Protein AF-A0A6C0ZQ94-F1 (afdb_monomer_lite)

Radius of gyration: 13.96 Å; chains: 1; bounding box: 37×29×37 Å

Secondary structure (DSSP, 8-state):
-EESS-HHHHHHHHHHHH---STT------B-SSTTS--BPPEEPPPSS--SS-------

Foldseek 3Di:
DEDQDDPVVVVVVVCVVVVDDDPPPPDDAADDPDPPGDGHDYHNDDDPDDDPDDDDDDDD

Organism: Vibrio cholerae (NCBI:txid666)

Sequence (60 aa):
FYTTVQPETLLERCEETLGVNHEFADITYFAADHRFSYNHTIWSNDPEVQPNRISKVIAF

Structure (mmCIF, N/CA/C/O backbone):
data_AF-A0A6C0ZQ94-F1
#
_entry.id   AF-A0A6C0ZQ94-F1
#
loop_
_atom_site.group_PDB
_atom_site.id
_atom_site.type_symbol
_atom_site.label_atom_id
_atom_site.label_alt_id
_atom_site.label_comp_id
_atom_site.label_asym_id
_atom_site.label_entity_id
_atom_site.label_seq_id
_atom_site.pdbx_PDB_ins_code
_atom_site.Cartn_x
_atom_site.Cartn_y
_atom_site.Cartn_z
_atom_site.occupancy
_atom_site.B_iso_or_equiv
_atom_site.auth_seq_id
_atom_site.auth_comp_id
_atom_site.auth_asym_id
_atom_site.auth_atom_id
_atom_site.pdbx_PDB_model_num
ATOM 1 N N . PHE A 1 1 ? 3.298 -6.686 6.104 1.00 97.88 1 PHE A N 1
ATOM 2 C CA . PHE A 1 1 ? 3.661 -5.443 6.817 1.00 97.88 1 PHE A CA 1
ATOM 3 C C . PHE A 1 1 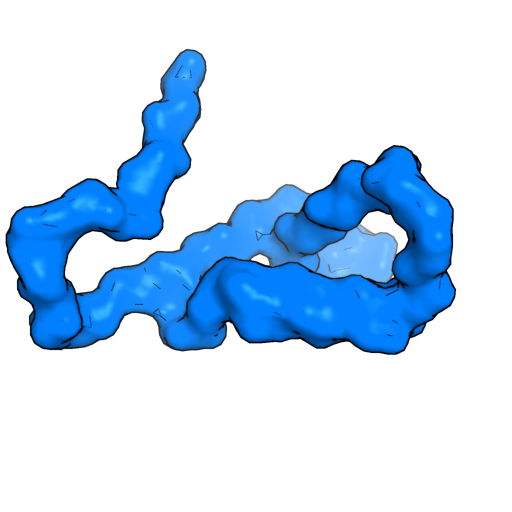? 2.383 -4.764 7.284 1.00 97.88 1 PHE A C 1
ATOM 5 O O . PHE A 1 1 ? 1.492 -4.609 6.462 1.00 97.88 1 PHE A O 1
ATOM 12 N N . TYR A 1 2 ? 2.259 -4.424 8.569 1.00 98.31 2 TYR A N 1
ATOM 13 C CA . TYR A 1 2 ? 1.046 -3.812 9.130 1.00 98.31 2 TYR A CA 1
ATOM 14 C C . TYR A 1 2 ? 1.234 -2.297 9.253 1.00 98.31 2 TYR A C 1
ATOM 16 O O . TYR A 1 2 ? 2.245 -1.856 9.793 1.00 98.31 2 TYR A O 1
ATOM 24 N N . THR A 1 3 ? 0.280 -1.507 8.762 1.00 98.38 3 THR A N 1
ATOM 25 C CA . THR A 1 3 ? 0.343 -0.034 8.760 1.00 98.38 3 THR A CA 1
ATOM 26 C C . THR A 1 3 ? -1.027 0.584 9.030 1.00 98.38 3 THR A C 1
ATOM 28 O O . THR A 1 3 ? -2.044 -0.088 8.894 1.00 98.38 3 THR A O 1
ATOM 31 N N . THR A 1 4 ? -1.075 1.861 9.404 1.00 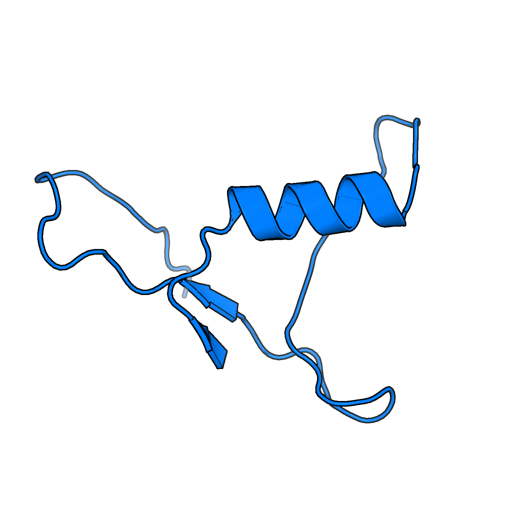97.94 4 THR A N 1
ATOM 32 C CA . THR A 1 4 ? -2.317 2.653 9.491 1.00 97.94 4 THR A CA 1
ATOM 33 C C . THR A 1 4 ? -2.626 3.424 8.203 1.00 97.94 4 THR A C 1
ATOM 35 O O . THR A 1 4 ? -3.712 3.989 8.073 1.00 97.94 4 THR A O 1
ATOM 38 N N . VAL A 1 5 ? -1.693 3.446 7.242 1.00 98.19 5 VAL A N 1
ATOM 39 C CA . VAL A 1 5 ? -1.888 4.080 5.929 1.00 98.19 5 VAL A CA 1
ATOM 40 C C . VAL A 1 5 ? -2.935 3.304 5.130 1.00 98.19 5 VAL A C 1
ATOM 42 O O . VAL A 1 5 ? -2.883 2.074 5.071 1.00 98.19 5 VAL A O 1
ATOM 45 N N . GLN A 1 6 ? -3.882 4.018 4.519 1.00 96.62 6 GLN A N 1
ATOM 46 C CA . GLN A 1 6 ? -4.979 3.409 3.767 1.00 96.62 6 GLN A CA 1
ATOM 47 C C . GLN A 1 6 ? -4.537 2.949 2.364 1.00 96.62 6 GLN A C 1
ATOM 49 O O . GLN A 1 6 ? -3.657 3.587 1.774 1.00 96.62 6 GLN A O 1
ATOM 54 N N . PRO A 1 7 ? -5.127 1.866 1.816 1.00 96.81 7 PRO A N 1
ATOM 55 C CA . PRO A 1 7 ? -4.774 1.332 0.497 1.00 96.81 7 PRO A CA 1
ATOM 56 C C . PRO A 1 7 ? -4.877 2.361 -0.636 1.00 96.81 7 PRO A C 1
ATOM 58 O O . PRO A 1 7 ? -4.046 2.355 -1.542 1.00 96.81 7 PRO A O 1
ATOM 61 N N . GLU A 1 8 ? -5.850 3.273 -0.569 1.00 97.25 8 GLU A N 1
ATOM 62 C CA . GLU A 1 8 ? -6.064 4.323 -1.570 1.00 97.25 8 GLU A CA 1
ATOM 63 C C . GLU A 1 8 ? -4.894 5.308 -1.604 1.00 97.25 8 GLU A C 1
ATOM 65 O O . GLU A 1 8 ? -4.419 5.669 -2.674 1.00 97.25 8 GLU A O 1
ATOM 70 N N . THR A 1 9 ? -4.372 5.694 -0.435 1.00 98.25 9 THR A N 1
ATOM 71 C CA . THR A 1 9 ? -3.199 6.574 -0.346 1.00 98.25 9 THR A CA 1
ATOM 72 C C . THR A 1 9 ? -1.941 5.885 -0.869 1.00 98.25 9 THR A C 1
ATOM 74 O O . THR A 1 9 ? -1.108 6.530 -1.496 1.00 98.25 9 THR A O 1
ATOM 77 N N . LEU A 1 10 ? -1.776 4.580 -0.628 1.00 98.12 10 LEU A N 1
ATOM 78 C CA . LEU A 1 10 ? -0.639 3.830 -1.174 1.00 98.12 10 LEU A CA 1
ATOM 79 C C . LEU A 1 10 ? -0.705 3.768 -2.703 1.00 98.12 10 LEU A C 1
ATOM 81 O O . LEU A 1 10 ? 0.304 4.011 -3.363 1.00 98.12 10 LEU A O 1
ATOM 85 N N . LEU A 1 11 ? -1.894 3.494 -3.247 1.00 97.69 11 LEU A N 1
ATOM 86 C CA . LEU A 1 11 ? -2.122 3.454 -4.687 1.00 97.69 11 LEU A CA 1
ATOM 87 C C . LEU A 1 11 ? -1.872 4.820 -5.337 1.00 97.69 11 LEU A C 1
ATOM 89 O O . LEU A 1 11 ? -1.103 4.883 -6.289 1.00 97.69 11 LEU A O 1
ATOM 93 N N . GLU A 1 12 ? -2.418 5.901 -4.772 1.00 97.69 12 GLU A N 1
ATOM 94 C CA . GLU A 1 12 ? -2.214 7.275 -5.255 1.00 97.69 12 GLU A CA 1
ATOM 95 C C . GLU A 1 12 ? -0.717 7.610 -5.362 1.00 97.69 12 GLU A C 1
ATOM 97 O O . GLU A 1 12 ? -0.256 8.130 -6.377 1.00 97.69 12 GLU A O 1
ATOM 102 N N . ARG A 1 13 ? 0.088 7.255 -4.347 1.00 98.31 13 ARG A N 1
ATOM 103 C CA . ARG A 1 13 ? 1.541 7.498 -4.400 1.00 98.31 13 ARG A CA 1
ATOM 104 C C . ARG A 1 13 ? 2.225 6.684 -5.493 1.00 98.31 13 ARG A C 1
ATOM 106 O O . ARG A 1 13 ? 3.144 7.199 -6.130 1.00 98.31 13 ARG A O 1
ATOM 113 N N . CYS A 1 14 ? 1.807 5.441 -5.726 1.00 97.94 14 CYS A N 1
ATOM 114 C CA . CYS A 1 14 ? 2.315 4.649 -6.845 1.00 97.94 14 CYS A CA 1
ATOM 115 C C . CYS A 1 14 ? 1.929 5.267 -8.197 1.00 97.94 14 CYS A C 1
ATOM 117 O O . CYS A 1 14 ? 2.791 5.382 -9.066 1.00 97.94 14 CYS A O 1
ATOM 119 N N . GLU A 1 15 ? 0.680 5.700 -8.364 1.00 96.88 15 GLU A N 1
ATOM 120 C CA . GLU A 1 15 ? 0.173 6.325 -9.593 1.00 96.88 15 GLU A CA 1
ATOM 121 C C . GLU A 1 15 ? 0.930 7.612 -9.933 1.00 96.88 15 GLU A C 1
ATOM 123 O O . GLU A 1 15 ? 1.458 7.746 -11.039 1.00 96.88 15 GLU A O 1
ATOM 128 N N . GLU A 1 16 ? 1.067 8.524 -8.966 1.00 97.56 16 GLU A N 1
ATOM 129 C CA . GLU A 1 16 ? 1.822 9.767 -9.138 1.00 97.56 16 GLU A CA 1
ATOM 130 C C . GLU A 1 16 ? 3.298 9.510 -9.471 1.00 97.56 16 GLU A C 1
ATOM 132 O O . GLU A 1 16 ? 3.881 10.206 -10.301 1.00 97.56 16 GLU A O 1
ATOM 137 N N . THR A 1 17 ? 3.910 8.508 -8.829 1.00 97.88 17 THR A N 1
ATOM 138 C CA . THR A 1 17 ? 5.332 8.186 -9.023 1.00 97.88 17 THR A CA 1
ATOM 139 C C . THR A 1 17 ? 5.592 7.582 -10.399 1.00 97.88 17 THR A C 1
ATOM 141 O O . THR A 1 17 ? 6.599 7.898 -11.032 1.00 97.88 17 THR A O 1
ATOM 144 N N . LEU A 1 18 ? 4.715 6.684 -10.855 1.00 97.12 18 LEU A N 1
ATOM 145 C CA . LEU A 1 18 ? 4.878 5.998 -12.134 1.00 97.12 18 LEU A CA 1
ATOM 146 C C . LEU A 1 18 ? 4.481 6.890 -13.318 1.00 97.12 18 LEU A C 1
ATOM 148 O O . LEU A 1 18 ? 5.048 6.736 -14.398 1.00 97.12 18 LEU A O 1
ATOM 152 N N . GLY A 1 19 ? 3.531 7.816 -13.133 1.00 95.81 19 GLY A N 1
ATOM 153 C CA . GLY A 1 19 ? 3.132 8.788 -14.158 1.00 95.81 19 GLY A CA 1
ATOM 154 C C . GLY A 1 19 ? 2.564 8.155 -15.434 1.00 95.81 19 GLY A C 1
ATOM 155 O O . GLY A 1 19 ? 2.669 8.735 -16.517 1.00 95.81 19 GLY A O 1
ATOM 156 N N . VAL A 1 20 ? 2.005 6.947 -15.330 1.00 93.12 20 VAL A N 1
ATOM 157 C CA . VAL A 1 20 ? 1.469 6.191 -16.467 1.00 93.12 20 VAL A CA 1
ATOM 158 C C . VAL A 1 20 ? 0.086 6.725 -16.841 1.00 93.12 20 VAL A C 1
ATOM 160 O O . VAL A 1 20 ? -0.741 6.993 -15.977 1.00 93.12 20 VAL A O 1
ATOM 163 N N . ASN A 1 21 ? -0.167 6.879 -18.141 1.00 90.19 21 ASN A N 1
ATOM 164 C CA . ASN A 1 21 ? -1.374 7.512 -18.684 1.00 90.19 21 ASN A CA 1
ATOM 165 C C . ASN A 1 21 ? -2.202 6.603 -19.610 1.00 90.19 21 ASN A C 1
ATOM 167 O O . ASN A 1 21 ? -3.166 7.069 -20.216 1.00 90.19 21 ASN A O 1
ATOM 171 N N . HIS A 1 22 ? -1.827 5.329 -19.747 1.00 89.75 22 HIS A N 1
ATOM 172 C CA . HIS A 1 22 ? -2.591 4.346 -20.510 1.00 89.75 22 HIS A CA 1
ATOM 173 C C . HIS A 1 22 ? -3.485 3.504 -19.592 1.00 89.75 22 HIS A C 1
ATOM 175 O O . HIS A 1 22 ? -3.130 3.217 -18.453 1.00 89.75 22 HIS A O 1
ATOM 181 N N . GLU A 1 23 ? -4.620 3.056 -20.122 1.00 90.31 23 GLU A N 1
ATOM 182 C CA . GLU A 1 23 ? -5.692 2.401 -19.357 1.00 90.31 23 GLU A CA 1
ATOM 183 C C . GLU A 1 23 ? -5.275 1.068 -18.708 1.00 90.31 23 GLU A C 1
ATOM 185 O O . GLU A 1 23 ? -5.748 0.725 -17.633 1.00 90.31 23 GLU A O 1
ATOM 190 N N . PHE A 1 24 ? -4.336 0.342 -19.319 1.00 93.75 24 PHE A N 1
ATOM 191 C CA . PHE A 1 24 ? -3.965 -1.025 -18.922 1.00 93.75 24 PHE A CA 1
ATOM 192 C C . PHE A 1 24 ? -2.673 -1.086 -18.093 1.00 93.75 24 PHE A C 1
ATOM 194 O O . PHE A 1 24 ? -1.771 -1.868 -18.386 1.00 93.75 24 PHE A O 1
ATOM 201 N N . ALA A 1 25 ? -2.511 -0.173 -17.133 1.00 93.81 25 ALA A N 1
ATOM 202 C CA . ALA A 1 25 ? -1.323 -0.138 -16.274 1.00 93.81 25 ALA A CA 1
ATOM 203 C C . ALA A 1 25 ? -1.338 -1.207 -15.170 1.00 93.81 25 ALA A C 1
ATOM 205 O O . ALA A 1 25 ? -0.268 -1.616 -14.726 1.00 93.81 25 ALA A O 1
ATOM 206 N N . ASP A 1 26 ? -2.528 -1.642 -14.739 1.00 95.69 26 ASP A N 1
ATOM 207 C CA . ASP A 1 26 ? -2.756 -2.741 -13.790 1.00 95.69 26 ASP A CA 1
ATOM 208 C C . ASP A 1 26 ? -1.814 -2.710 -12.565 1.00 95.69 26 ASP A C 1
ATOM 210 O O . ASP A 1 26 ? -1.155 -3.693 -12.215 1.00 95.69 26 ASP A O 1
ATOM 214 N N . ILE A 1 27 ? -1.721 -1.537 -11.923 1.00 96.69 27 ILE A N 1
ATOM 215 C CA . ILE A 1 27 ? -0.762 -1.266 -10.843 1.00 96.69 27 ILE A CA 1
ATOM 216 C C . ILE A 1 27 ? -1.034 -2.167 -9.630 1.00 96.69 27 ILE A C 1
ATOM 218 O O . ILE A 1 27 ? -2.144 -2.236 -9.105 1.00 96.69 27 ILE A O 1
ATOM 222 N N . THR A 1 28 ? 0.029 -2.800 -9.129 1.00 98.00 28 THR A N 1
ATOM 223 C CA . THR A 1 28 ? 0.050 -3.530 -7.853 1.00 98.00 28 THR A CA 1
ATOM 224 C C . THR A 1 28 ? 1.232 -3.062 -7.004 1.00 98.00 28 THR A C 1
ATOM 226 O O . THR A 1 28 ? 2.219 -2.549 -7.533 1.00 98.00 28 THR A O 1
ATOM 229 N N . TYR A 1 29 ? 1.142 -3.207 -5.679 1.00 98.31 29 TYR A N 1
ATOM 230 C CA . TYR A 1 29 ? 2.154 -2.694 -4.751 1.00 98.31 29 TYR A CA 1
ATOM 231 C C . TYR A 1 29 ? 2.392 -3.629 -3.559 1.00 98.31 29 TYR A C 1
ATOM 233 O O . TYR A 1 29 ? 1.501 -4.353 -3.113 1.00 98.31 29 TYR A O 1
ATOM 241 N N . PHE A 1 30 ? 3.620 -3.598 -3.033 1.00 98.62 30 PHE A N 1
ATOM 242 C CA . PHE A 1 30 ? 4.099 -4.461 -1.951 1.00 98.62 30 PHE A CA 1
ATOM 243 C C . PHE A 1 30 ? 5.080 -3.708 -1.046 1.00 98.62 30 PHE A C 1
ATOM 245 O O . PHE A 1 30 ? 5.714 -2.746 -1.475 1.00 98.62 30 PHE A O 1
ATOM 252 N N . ALA A 1 31 ? 5.232 -4.159 0.200 1.00 98.69 31 ALA A N 1
ATOM 253 C CA . ALA A 1 31 ? 6.288 -3.676 1.085 1.00 98.69 31 ALA A CA 1
ATOM 254 C C . ALA A 1 31 ? 7.605 -4.409 0.802 1.00 98.69 31 ALA A C 1
ATOM 256 O O . ALA A 1 31 ? 7.636 -5.641 0.740 1.00 98.69 31 ALA A O 1
ATOM 257 N N . ALA A 1 32 ? 8.686 -3.640 0.694 1.00 98.62 32 ALA A N 1
ATOM 258 C CA . ALA A 1 32 ? 10.054 -4.113 0.543 1.00 98.62 32 ALA A CA 1
ATOM 259 C C . ALA A 1 32 ? 11.014 -3.086 1.165 1.00 98.62 32 ALA A C 1
ATOM 261 O O . ALA A 1 32 ? 10.885 -1.893 0.896 1.00 98.62 32 ALA A O 1
ATOM 262 N N . ASP A 1 33 ? 11.981 -3.540 1.966 1.00 98.38 33 ASP A N 1
ATOM 263 C CA . ASP A 1 33 ? 12.975 -2.648 2.585 1.00 98.38 33 ASP A CA 1
ATOM 264 C C . ASP A 1 33 ? 14.049 -2.216 1.578 1.00 98.38 33 ASP A C 1
ATOM 266 O O . ASP A 1 33 ? 14.573 -1.104 1.625 1.00 98.38 33 ASP A O 1
ATOM 270 N N . HIS A 1 34 ? 14.400 -3.109 0.653 1.00 97.81 34 HIS A N 1
ATOM 271 C CA . HIS A 1 34 ? 15.369 -2.855 -0.406 1.00 97.81 34 HIS A CA 1
ATOM 272 C C . HIS A 1 34 ? 15.112 -3.768 -1.609 1.00 97.81 34 HIS A C 1
ATOM 274 O O . HIS A 1 34 ? 14.343 -4.724 -1.551 1.00 97.81 34 HIS A O 1
ATOM 280 N N . ARG A 1 35 ? 15.851 -3.551 -2.701 1.00 97.69 35 ARG A N 1
ATOM 281 C CA . ARG A 1 35 ? 15.715 -4.280 -3.983 1.00 97.69 35 ARG A CA 1
ATOM 282 C C . ARG A 1 35 ? 15.929 -5.805 -3.951 1.00 97.69 35 ARG A C 1
ATOM 284 O O . ARG A 1 35 ? 15.870 -6.437 -4.996 1.00 97.69 35 ARG A O 1
ATOM 291 N N . PHE A 1 36 ? 16.286 -6.370 -2.799 1.00 98.25 36 PHE A N 1
ATOM 292 C CA . PHE A 1 36 ? 16.489 -7.818 -2.626 1.00 98.25 36 PHE A CA 1
ATOM 293 C C . PHE A 1 36 ? 15.427 -8.450 -1.717 1.00 98.25 36 PHE A C 1
ATOM 295 O O . PHE A 1 36 ? 15.450 -9.661 -1.516 1.00 98.25 36 PHE A O 1
ATOM 302 N N . SER A 1 37 ? 14.530 -7.650 -1.137 1.00 98.12 37 SER A N 1
ATOM 303 C CA . SER A 1 37 ? 13.376 -8.157 -0.403 1.00 98.12 37 SER A CA 1
ATOM 304 C C . SER A 1 37 ? 12.395 -8.817 -1.377 1.00 98.12 37 SER A C 1
ATOM 306 O O . SER A 1 37 ? 12.326 -8.448 -2.550 1.00 98.12 37 SER A O 1
ATOM 308 N N . TYR A 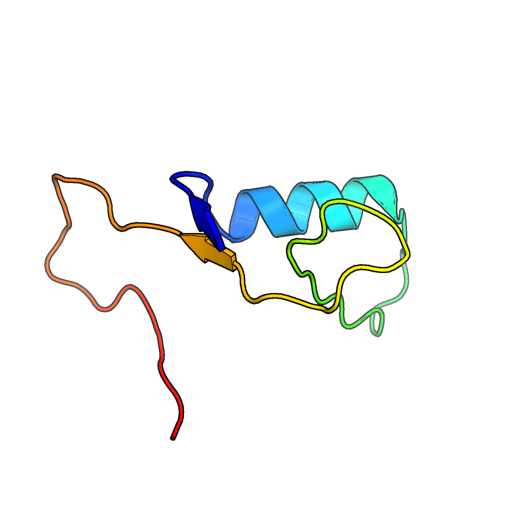1 38 ? 11.619 -9.780 -0.884 1.00 98.56 38 TYR A N 1
ATOM 309 C CA . TYR A 1 38 ? 10.468 -10.289 -1.624 1.00 98.56 38 TYR A CA 1
ATOM 310 C C . TYR A 1 38 ? 9.303 -9.294 -1.564 1.00 98.56 38 TYR A C 1
ATOM 312 O O . TYR A 1 38 ? 9.301 -8.346 -0.778 1.00 98.56 38 TYR A O 1
ATOM 320 N N . ASN A 1 39 ? 8.279 -9.555 -2.371 1.00 98.56 39 ASN A N 1
ATOM 321 C CA . ASN A 1 39 ? 7.033 -8.802 -2.364 1.00 98.56 39 ASN A CA 1
ATOM 322 C C . ASN A 1 39 ? 6.165 -9.222 -1.170 1.00 98.56 39 ASN A C 1
ATOM 324 O O . ASN A 1 39 ? 5.483 -10.247 -1.214 1.00 98.56 39 ASN A O 1
ATOM 328 N N . HIS A 1 40 ? 6.192 -8.438 -0.090 1.00 98.50 40 HIS A N 1
ATOM 329 C CA . HIS A 1 40 ? 5.387 -8.697 1.101 1.00 98.50 40 HIS A CA 1
ATOM 330 C C . HIS A 1 40 ? 4.073 -7.910 1.070 1.00 98.50 40 HIS A C 1
ATOM 332 O O . HIS A 1 40 ? 4.069 -6.695 0.869 1.00 98.50 40 HIS A O 1
ATOM 338 N N . THR A 1 41 ? 2.946 -8.579 1.328 1.00 98.56 41 THR A N 1
ATOM 339 C CA . THR A 1 41 ? 1.630 -7.927 1.409 1.00 98.56 41 THR A CA 1
ATOM 340 C C . THR A 1 41 ? 1.613 -6.825 2.473 1.00 98.56 41 THR A C 1
ATOM 342 O O . THR A 1 41 ? 2.099 -7.007 3.599 1.00 98.56 41 THR A O 1
ATOM 345 N N . ILE A 1 42 ? 1.019 -5.684 2.124 1.00 98.75 42 ILE A N 1
ATOM 346 C CA . ILE A 1 42 ? 0.722 -4.588 3.049 1.00 98.75 42 ILE A CA 1
ATOM 347 C C . ILE A 1 42 ? -0.691 -4.794 3.598 1.00 98.75 42 ILE A C 1
ATOM 349 O O . ILE A 1 42 ? -1.636 -4.963 2.836 1.00 98.75 42 ILE A O 1
ATOM 353 N N . TRP A 1 43 ? -0.832 -4.785 4.919 1.00 98.56 43 TRP A N 1
ATOM 354 C CA . TRP A 1 43 ? -2.114 -4.837 5.610 1.0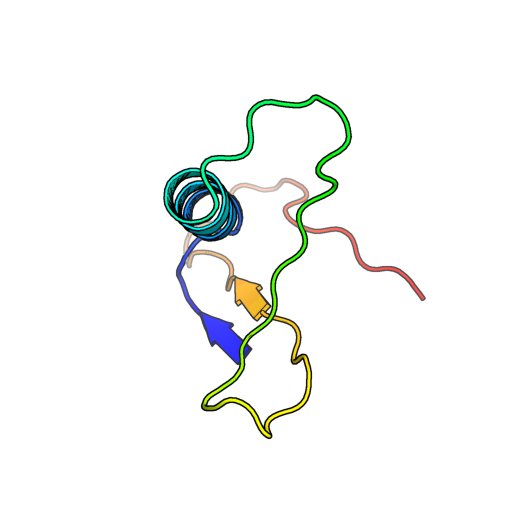0 98.56 43 TRP A CA 1
ATOM 355 C C . TRP A 1 43 ? -2.377 -3.496 6.293 1.00 98.56 43 TRP A C 1
ATOM 357 O O . TRP A 1 43 ? -1.657 -3.114 7.220 1.00 98.56 43 TRP A O 1
ATOM 367 N N . SER A 1 44 ? -3.423 -2.798 5.856 1.00 98.12 44 SER A N 1
ATOM 368 C CA . SER A 1 44 ? -3.909 -1.579 6.506 1.00 98.12 44 SER A CA 1
ATOM 369 C C . SER A 1 44 ? -4.809 -1.945 7.686 1.00 98.12 44 SER A C 1
ATOM 371 O O . SER A 1 44 ? -5.903 -2.492 7.511 1.00 98.12 44 SER A O 1
ATOM 373 N N . ASN A 1 45 ? -4.336 -1.670 8.899 1.00 97.56 45 ASN A N 1
ATOM 374 C CA . ASN A 1 45 ? -5.072 -1.903 10.134 1.00 97.56 45 ASN A CA 1
ATOM 375 C C . ASN A 1 45 ? -6.370 -1.093 10.150 1.00 97.56 45 ASN A C 1
ATOM 377 O O . ASN A 1 45 ? -6.407 0.059 9.714 1.00 97.56 45 ASN A O 1
ATOM 381 N N . ASP A 1 46 ? -7.436 -1.711 10.653 1.00 95.56 46 ASP A N 1
ATOM 382 C CA . ASP A 1 46 ? -8.704 -1.020 10.848 1.00 95.56 46 ASP A CA 1
ATOM 383 C C . ASP A 1 46 ? -8.564 0.068 11.930 1.00 95.56 46 ASP A C 1
ATOM 385 O O . ASP A 1 46 ? -7.787 -0.098 12.877 1.00 95.56 46 ASP A O 1
ATOM 389 N N . PRO A 1 47 ? -9.287 1.193 11.797 1.00 94.00 47 PRO A N 1
ATOM 390 C CA . PRO A 1 47 ? -9.325 2.217 12.834 1.00 94.00 47 PRO A CA 1
ATOM 391 C C . PRO A 1 47 ? -10.000 1.680 14.104 1.00 94.00 47 PRO A C 1
ATOM 393 O O . PRO A 1 47 ? -10.854 0.798 14.033 1.00 94.00 47 PRO A O 1
ATOM 396 N N . GLU A 1 48 ? -9.675 2.269 15.259 1.00 92.56 48 GLU A N 1
ATOM 397 C CA . GLU A 1 48 ? -10.283 1.899 16.551 1.00 92.56 48 GLU A CA 1
ATOM 398 C C . GLU A 1 48 ? -11.813 2.024 16.534 1.00 92.56 48 GLU A C 1
ATOM 400 O O . GLU A 1 48 ? -12.526 1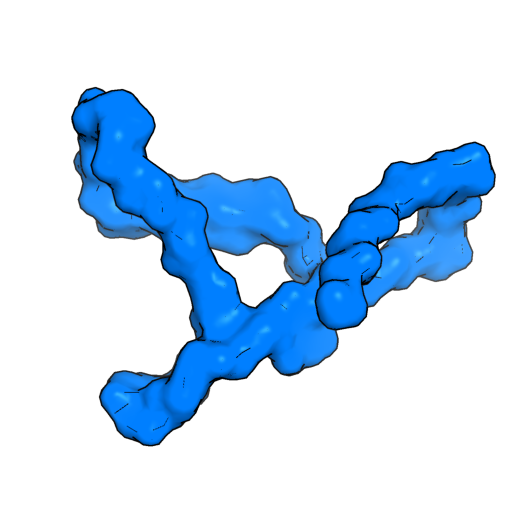.193 17.093 1.00 92.56 48 GLU A O 1
ATOM 405 N N . VAL A 1 49 ? -12.319 3.061 15.861 1.00 94.25 49 VAL A N 1
ATOM 406 C CA . VAL A 1 49 ? -13.750 3.274 15.645 1.00 94.25 49 VAL A CA 1
ATOM 407 C C . VAL A 1 49 ? -14.093 2.856 14.223 1.00 94.25 49 VAL A C 1
ATOM 409 O O . VAL A 1 49 ? -13.823 3.585 13.267 1.00 94.25 49 VAL A O 1
ATOM 412 N N . GLN A 1 50 ? -14.712 1.685 14.086 1.00 90.94 50 GLN A N 1
ATOM 413 C CA . GLN A 1 50 ? -15.109 1.134 12.796 1.00 90.94 50 GLN A CA 1
ATOM 414 C C . GLN A 1 50 ? -16.642 1.091 12.663 1.00 90.94 50 GLN A C 1
ATOM 416 O O . GLN A 1 50 ? -17.323 0.555 13.541 1.00 90.94 50 GLN A O 1
ATOM 421 N N . PRO A 1 51 ? -17.221 1.627 11.573 1.00 92.12 51 PRO A N 1
ATOM 422 C CA . PRO A 1 51 ? -18.635 1.418 11.282 1.00 92.12 51 PRO A CA 1
ATOM 423 C C . PRO A 1 51 ? -18.909 -0.065 10.986 1.00 92.12 51 PRO A C 1
ATOM 425 O O . PRO A 1 51 ? -18.064 -0.744 10.409 1.00 92.12 51 PRO A O 1
ATOM 428 N N . ASN A 1 52 ? -20.109 -0.555 11.317 1.00 93.81 52 ASN A N 1
ATOM 429 C CA . ASN A 1 52 ? -20.518 -1.942 11.059 1.00 93.81 52 ASN A CA 1
ATOM 430 C C . ASN A 1 52 ? -20.767 -2.193 9.555 1.00 93.81 52 ASN A C 1
ATOM 432 O O . ASN A 1 52 ? -21.908 -2.202 9.092 1.00 93.81 52 ASN A O 1
ATOM 436 N N . ARG A 1 5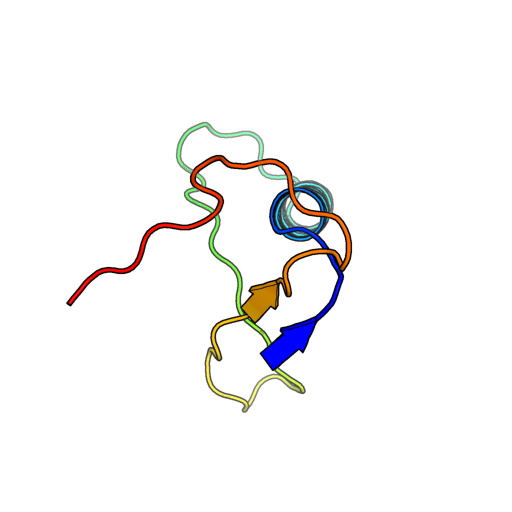3 ? -19.684 -2.331 8.784 1.00 94.81 53 ARG A N 1
ATOM 437 C CA . ARG A 1 53 ? -19.668 -2.611 7.342 1.00 94.81 53 ARG A CA 1
ATOM 438 C C . ARG A 1 53 ? -18.435 -3.437 6.971 1.00 94.81 53 ARG A C 1
ATOM 440 O O . ARG A 1 53 ? -17.428 -3.396 7.670 1.00 94.81 53 ARG A O 1
ATOM 447 N N . ILE A 1 54 ? -18.499 -4.137 5.841 1.00 94.81 54 ILE A N 1
ATOM 448 C CA . ILE A 1 54 ? -17.349 -4.867 5.287 1.00 94.81 54 ILE A CA 1
ATOM 449 C C . ILE A 1 54 ? -16.244 -3.864 4.925 1.00 94.81 54 ILE A C 1
ATOM 451 O O . ILE A 1 54 ? -16.517 -2.878 4.240 1.00 94.81 54 ILE A O 1
ATOM 455 N N . SER A 1 55 ? -15.010 -4.116 5.373 1.00 93.75 55 SER A N 1
ATOM 456 C CA . SER A 1 55 ? -13.841 -3.271 5.075 1.00 93.75 55 SER A CA 1
ATOM 457 C C . SER A 1 55 ? -12.778 -3.950 4.206 1.00 93.75 55 SER A C 1
ATOM 459 O O . SER A 1 55 ? -11.936 -3.255 3.645 1.00 93.75 55 SER A O 1
ATOM 461 N N . LYS A 1 56 ? -12.782 -5.289 4.100 1.00 95.94 56 LYS A N 1
ATOM 462 C CA . LYS A 1 56 ? -11.748 -6.080 3.409 1.00 95.94 56 LYS A CA 1
ATOM 463 C C . LYS A 1 56 ? -12.327 -7.372 2.827 1.00 95.94 56 LYS A C 1
ATOM 465 O O . LYS A 1 56 ? -13.308 -7.900 3.347 1.00 95.94 56 LYS A O 1
ATOM 470 N N . VAL A 1 57 ? -11.683 -7.900 1.786 1.00 97.31 57 VAL A N 1
ATOM 471 C CA . VAL A 1 57 ? -11.987 -9.205 1.170 1.00 97.31 57 VAL A CA 1
ATOM 472 C C . VAL A 1 57 ? -10.774 -10.122 1.327 1.00 97.31 57 VAL A C 1
ATOM 474 O O . VAL A 1 57 ? -9.652 -9.690 1.081 1.00 97.31 57 VAL A O 1
ATOM 477 N N . ILE A 1 58 ? -11.000 -11.377 1.730 1.00 97.62 58 ILE A N 1
ATOM 478 C CA . ILE A 1 58 ? -9.966 -12.411 1.903 1.00 97.62 58 ILE A CA 1
ATOM 479 C C . ILE A 1 58 ? -10.294 -13.592 0.984 1.00 97.62 58 ILE A C 1
ATOM 481 O O . ILE A 1 58 ? -11.435 -14.052 0.971 1.00 97.62 58 ILE A O 1
ATOM 485 N N . ALA A 1 59 ? -9.304 -14.068 0.227 1.00 97.62 59 ALA A N 1
ATOM 486 C CA . ALA A 1 59 ? -9.417 -15.222 -0.666 1.00 97.62 59 ALA A CA 1
ATOM 487 C C . ALA A 1 59 ? -8.609 -16.415 -0.118 1.00 97.62 59 ALA A C 1
ATOM 489 O O . ALA A 1 59 ? -7.547 -16.200 0.473 1.00 97.62 59 ALA A O 1
ATOM 490 N N . PHE A 1 60 ? -9.120 -17.638 -0.313 1.00 96.06 60 PHE A N 1
ATOM 491 C CA . PHE A 1 60 ? -8.536 -18.907 0.149 1.00 96.06 60 PHE A CA 1
ATOM 492 C C . PHE A 1 60 ? -8.164 -19.817 -1.019 1.00 96.06 60 PHE A C 1
ATOM 494 O O . PHE A 1 60 ? -8.942 -19.839 -2.002 1.00 96.06 60 PHE A O 1
#

pLDDT: mean 96.48, std 2.4, range [89.75, 98.75]